Protein AF-A0A2H5Y591-F1 (afdb_monomer)

Solvent-accessible surface area (backbone atoms only — not comparable to full-atom values): 7272 Å² total; per-residue (Å²): 134,88,48,51,16,76,70,82,64,48,78,48,74,40,89,60,42,72,55,94,92,39,47,13,79,38,71,39,34,67,72,74,51,68,77,78,77,57,78,93,69,57,69,47,70,86,49,74,79,76,66,80,74,76,69,75,73,79,75,76,80,76,80,80,78,78,79,78,84,82,80,84,78,86,76,83,88,83,86,76,93,75,82,90,80,78,89,83,88,81,85,91,84,89,81,92,80,91,134

Sequence (99 aa):
MPLVCRNCGIEIEWQPVIVDRQPYCCLGCAQGGPCQCDYDRLPSRATPATLAQRMPSQALGVLIQRPAPLAATIDHFEEKSLNPEREVSDGQEGADRRH

pLDDT: mean 70.03, std 16.61, range [41.5, 94.56]

Organism: NCBI:txid2035417

Structure (mmCIF, N/CA/C/O backbone):
data_AF-A0A2H5Y591-F1
#
_entry.id   AF-A0A2H5Y591-F1
#
loop_
_atom_site.group_PDB
_atom_site.id
_atom_site.type_symbol
_atom_site.label_atom_id
_atom_site.label_alt_id
_atom_site.label_comp_id
_atom_site.label_asym_id
_atom_site.label_entity_id
_atom_site.label_seq_id
_atom_site.pdbx_PDB_ins_code
_atom_site.Cartn_x
_atom_site.Cartn_y
_atom_site.Cartn_z
_atom_site.occupancy
_atom_site.B_iso_or_equiv
_atom_site.auth_seq_id
_atom_site.auth_comp_id
_atom_site.auth_asym_id
_atom_site.auth_atom_id
_atom_site.pdbx_PDB_model_num
ATOM 1 N N . MET A 1 1 ? -14.148 -13.149 4.460 1.00 78.00 1 MET A N 1
ATOM 2 C CA . MET A 1 1 ? -14.088 -12.220 3.314 1.00 78.00 1 MET A CA 1
ATOM 3 C C . MET A 1 1 ? -12.642 -11.765 3.200 1.00 78.00 1 MET A C 1
ATOM 5 O O . MET A 1 1 ? -12.141 -11.272 4.207 1.00 78.00 1 MET A O 1
ATOM 9 N N . PRO A 1 2 ? -11.957 -12.046 2.079 1.00 84.81 2 PRO A N 1
ATOM 10 C CA . PRO A 1 2 ? -10.537 -11.742 1.914 1.00 84.81 2 PRO A CA 1
ATOM 11 C C . PRO A 1 2 ? -10.314 -10.228 1.874 1.00 84.81 2 PRO A C 1
ATOM 13 O O . PRO A 1 2 ? -11.153 -9.484 1.357 1.00 84.81 2 PRO A O 1
ATOM 16 N N . LEU A 1 3 ? -9.208 -9.765 2.451 1.00 90.88 3 LEU A N 1
ATOM 17 C CA . LEU A 1 3 ? -8.843 -8.353 2.445 1.00 90.88 3 LEU A CA 1
ATOM 18 C C . LEU A 1 3 ? -7.968 -8.088 1.223 1.00 90.88 3 LEU A C 1
ATOM 20 O O . LEU A 1 3 ? -6.910 -8.684 1.102 1.00 90.88 3 LEU A O 1
ATOM 24 N N . VAL A 1 4 ? -8.402 -7.221 0.310 1.00 93.44 4 VAL A N 1
ATOM 25 C CA . VAL A 1 4 ? -7.741 -7.045 -0.994 1.00 93.44 4 VAL A CA 1
ATOM 26 C C . VAL A 1 4 ? -7.219 -5.622 -1.138 1.00 93.44 4 VAL A C 1
ATOM 28 O O . VAL A 1 4 ? -7.928 -4.668 -0.822 1.00 93.44 4 VAL A O 1
ATOM 31 N N . CYS A 1 5 ? -5.989 -5.464 -1.628 1.00 92.88 5 CYS A N 1
ATOM 32 C CA . CYS A 1 5 ? -5.421 -4.147 -1.910 1.00 92.88 5 CYS A CA 1
ATOM 33 C C . CYS A 1 5 ? -6.204 -3.441 -3.022 1.00 92.88 5 CYS A C 1
ATOM 35 O O . CYS A 1 5 ? -6.301 -3.962 -4.133 1.00 92.88 5 CYS A O 1
ATOM 37 N N . ARG A 1 6 ? -6.685 -2.216 -2.775 1.00 94.56 6 ARG A N 1
ATOM 38 C CA . ARG A 1 6 ? -7.433 -1.453 -3.792 1.00 94.56 6 ARG A CA 1
ATOM 39 C C . ARG A 1 6 ? -6.606 -1.111 -5.038 1.00 94.56 6 ARG A C 1
ATOM 41 O O . ARG A 1 6 ? -7.175 -0.989 -6.115 1.00 94.56 6 ARG A O 1
ATOM 48 N N . ASN A 1 7 ? -5.290 -0.936 -4.894 1.00 93.12 7 ASN A N 1
ATOM 49 C CA . ASN A 1 7 ? -4.429 -0.482 -5.990 1.00 93.12 7 ASN A CA 1
ATOM 50 C C . ASN A 1 7 ? -3.906 -1.630 -6.871 1.00 93.12 7 ASN A C 1
ATOM 52 O O . ASN A 1 7 ? -3.985 -1.547 -8.088 1.00 93.12 7 ASN A O 1
ATOM 56 N N . CYS A 1 8 ? -3.361 -2.696 -6.275 1.00 91.25 8 CYS A N 1
ATOM 57 C CA . CYS A 1 8 ? -2.747 -3.801 -7.028 1.00 91.25 8 CYS A CA 1
ATOM 58 C C . CYS A 1 8 ? -3.549 -5.111 -7.008 1.00 91.25 8 CYS A C 1
ATOM 60 O O . CYS A 1 8 ? -3.172 -6.049 -7.700 1.00 91.25 8 CYS A O 1
ATOM 62 N N . GLY A 1 9 ? -4.633 -5.199 -6.230 1.00 91.38 9 GLY A N 1
ATOM 63 C CA . GLY A 1 9 ? -5.552 -6.341 -6.261 1.00 91.38 9 GLY A CA 1
ATOM 64 C C . GLY A 1 9 ? -5.079 -7.616 -5.558 1.00 91.38 9 GLY A C 1
ATOM 65 O O . GLY A 1 9 ? -5.769 -8.626 -5.650 1.00 91.38 9 GLY A O 1
ATOM 66 N N . ILE A 1 10 ? -3.944 -7.603 -4.851 1.00 90.31 10 ILE A N 1
ATOM 67 C CA . ILE A 1 10 ? -3.481 -8.783 -4.105 1.00 90.31 10 ILE A CA 1
ATOM 68 C C . ILE A 1 10 ? -4.255 -8.991 -2.801 1.00 90.31 10 ILE A C 1
ATOM 70 O O . ILE A 1 10 ? -4.711 -8.028 -2.173 1.00 90.31 10 ILE A O 1
ATOM 74 N N . GLU A 1 11 ? -4.357 -10.249 -2.380 1.00 92.38 11 GLU A N 1
ATOM 75 C CA . GLU A 1 11 ? -4.874 -10.612 -1.065 1.00 92.38 11 GLU A CA 1
ATOM 76 C C . GLU A 1 11 ? -3.850 -10.266 0.024 1.00 92.38 11 GLU A C 1
ATOM 78 O O . GLU A 1 11 ? -2.656 -10.539 -0.094 1.00 92.38 11 GLU A O 1
ATOM 83 N N . ILE A 1 12 ? -4.323 -9.596 1.069 1.00 89.94 12 ILE A N 1
ATOM 84 C CA . ILE A 1 12 ? -3.529 -9.116 2.191 1.00 89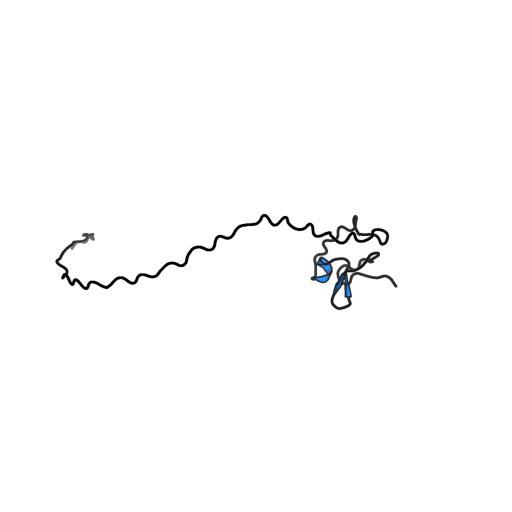.94 12 ILE A CA 1
ATOM 85 C C . ILE A 1 12 ? -3.758 -10.073 3.358 1.00 89.94 12 ILE A C 1
ATOM 87 O O . ILE A 1 12 ? -4.802 -10.046 4.011 1.00 89.94 12 ILE A O 1
ATOM 91 N N . GLU A 1 13 ? -2.746 -10.882 3.650 1.00 89.06 13 GLU A N 1
ATOM 92 C CA . GLU A 1 13 ? -2.758 -11.820 4.781 1.00 89.06 13 GLU A CA 1
ATOM 93 C C . GLU A 1 13 ? -2.160 -11.215 6.069 1.00 89.06 13 GLU A C 1
ATOM 95 O O . GLU A 1 13 ? -2.139 -11.850 7.127 1.00 89.06 13 GLU A O 1
ATOM 100 N N . TRP A 1 14 ? -1.687 -9.967 5.995 1.00 86.31 14 TRP A N 1
ATOM 101 C CA . TRP A 1 14 ? -1.065 -9.208 7.086 1.00 86.31 14 TRP A CA 1
ATOM 102 C C . TRP A 1 14 ? -1.839 -7.936 7.445 1.00 86.31 14 TRP A C 1
ATOM 104 O O . TRP A 1 14 ? -2.935 -7.681 6.953 1.00 86.31 14 TRP A O 1
ATOM 114 N N . GLN A 1 15 ? -1.283 -7.126 8.350 1.00 89.56 15 GLN A N 1
ATOM 115 C CA . GLN A 1 15 ? -1.877 -5.848 8.732 1.00 89.56 15 GLN A CA 1
ATOM 116 C C . GLN A 1 15 ? -1.789 -4.854 7.553 1.00 89.56 15 GLN A C 1
ATOM 118 O O . GLN A 1 15 ? -0.682 -4.441 7.200 1.00 89.56 15 GLN A O 1
ATOM 123 N N . PRO A 1 16 ? -2.914 -4.444 6.938 1.00 90.25 16 PRO A N 1
ATOM 124 C CA . PRO A 1 16 ? -2.898 -3.521 5.806 1.00 90.25 16 PRO A CA 1
ATOM 125 C C . PRO A 1 16 ? -2.535 -2.097 6.237 1.00 90.25 16 PRO A C 1
ATOM 127 O O . PRO A 1 16 ? -2.748 -1.690 7.384 1.00 90.25 16 PRO A O 1
ATOM 130 N N . VAL A 1 17 ? -2.116 -1.293 5.264 1.00 90.88 17 VAL A N 1
ATOM 131 C CA . VAL A 1 17 ? -2.129 0.167 5.377 1.00 90.88 17 VAL A CA 1
ATOM 132 C C . VAL A 1 17 ? -3.544 0.648 5.055 1.00 90.88 17 VAL A C 1
ATOM 134 O O . VAL A 1 17 ? -4.053 0.367 3.972 1.00 90.88 17 VAL A O 1
ATOM 137 N N . ILE A 1 18 ? -4.196 1.356 5.980 1.00 94.00 18 ILE A N 1
ATOM 138 C CA . ILE A 1 18 ? -5.541 1.912 5.767 1.00 94.00 18 ILE A CA 1
ATOM 139 C C . ILE A 1 18 ? -5.438 3.412 5.486 1.00 94.00 18 ILE A C 1
ATOM 141 O O . ILE A 1 18 ? -5.025 4.171 6.361 1.00 94.00 18 ILE A O 1
ATOM 145 N N . VAL A 1 19 ? -5.857 3.842 4.294 1.00 93.25 19 VAL A N 1
ATOM 146 C CA . VAL A 1 19 ? -5.972 5.262 3.905 1.00 93.25 19 VAL A CA 1
ATOM 147 C C . VAL A 1 19 ? -7.359 5.481 3.315 1.00 93.25 19 VAL A C 1
ATOM 149 O O . VAL A 1 19 ? -7.824 4.659 2.531 1.00 93.25 19 VAL A O 1
ATOM 152 N N . ASP A 1 20 ? -8.070 6.524 3.748 1.00 92.56 20 ASP A N 1
ATOM 153 C CA . ASP A 1 20 ? -9.450 6.809 3.313 1.00 92.56 20 ASP A CA 1
ATOM 154 C C . ASP A 1 20 ? -10.408 5.611 3.427 1.00 92.56 20 ASP A C 1
ATOM 156 O O . ASP A 1 20 ? -11.244 5.359 2.557 1.00 92.56 20 ASP A O 1
ATOM 160 N N . ARG A 1 21 ? -10.270 4.846 4.521 1.00 93.88 21 ARG A N 1
ATOM 161 C CA . ARG A 1 21 ? -11.028 3.607 4.803 1.00 93.88 21 ARG A CA 1
ATOM 162 C C . ARG A 1 21 ? -10.808 2.485 3.784 1.00 93.88 21 ARG A C 1
ATOM 164 O O . ARG A 1 21 ? -11.570 1.521 3.765 1.00 93.88 21 ARG A O 1
ATOM 171 N N . GLN A 1 22 ? -9.773 2.589 2.960 1.00 94.12 22 GLN A N 1
ATOM 172 C CA . GLN A 1 22 ? -9.444 1.601 1.945 1.00 94.12 22 GLN A CA 1
ATOM 173 C C . GLN A 1 22 ? -8.169 0.850 2.337 1.00 94.12 22 GLN A C 1
ATOM 175 O O . GLN A 1 22 ? -7.199 1.478 2.775 1.00 94.12 22 GLN A O 1
ATOM 180 N N . PRO A 1 23 ? -8.163 -0.486 2.208 1.00 93.81 23 PRO A N 1
ATOM 181 C CA . PRO A 1 23 ? -6.992 -1.294 2.497 1.00 93.81 23 PRO A CA 1
ATOM 182 C C . PRO A 1 23 ? -5.994 -1.290 1.335 1.00 93.81 23 PRO A C 1
ATOM 184 O O . PRO A 1 23 ? -6.348 -1.484 0.168 1.00 93.81 23 PRO A O 1
ATOM 187 N N . TYR A 1 24 ? -4.720 -1.128 1.681 1.00 93.44 24 TYR A N 1
ATOM 188 C CA . TYR A 1 24 ? -3.583 -1.189 0.773 1.00 93.44 24 TYR A CA 1
ATOM 189 C C . TYR A 1 24 ? -2.511 -2.130 1.324 1.00 93.44 24 TYR A C 1
ATOM 191 O O . TYR A 1 24 ? -2.270 -2.189 2.530 1.00 93.44 24 TYR A O 1
ATOM 199 N N . CYS A 1 25 ? -1.831 -2.848 0.431 1.00 90.31 25 CYS A N 1
ATOM 200 C CA . CYS A 1 25 ? -0.749 -3.761 0.804 1.00 90.31 25 CYS A CA 1
ATOM 201 C C . CYS A 1 25 ? 0.515 -3.027 1.292 1.00 90.31 25 CYS A C 1
ATOM 203 O O . CYS A 1 25 ? 1.292 -3.590 2.060 1.00 90.31 25 CYS A O 1
ATOM 205 N N . CYS A 1 26 ? 0.718 -1.774 0.863 1.00 88.69 26 CYS A N 1
ATOM 206 C CA . CYS A 1 26 ? 1.854 -0.926 1.222 1.00 88.69 26 CYS A CA 1
ATOM 207 C C . CYS A 1 26 ? 1.546 0.569 1.065 1.00 88.69 26 CYS A C 1
ATOM 209 O O . CYS A 1 26 ? 0.566 0.964 0.430 1.00 88.69 26 CYS A O 1
ATOM 211 N N . LEU A 1 27 ? 2.447 1.408 1.587 1.00 89.62 27 LEU A N 1
ATOM 212 C CA . LEU A 1 27 ? 2.399 2.867 1.440 1.00 89.62 27 LEU A CA 1
ATOM 213 C C . LEU A 1 27 ? 2.474 3.329 -0.022 1.00 89.62 27 LEU A C 1
ATOM 215 O O . LEU A 1 27 ?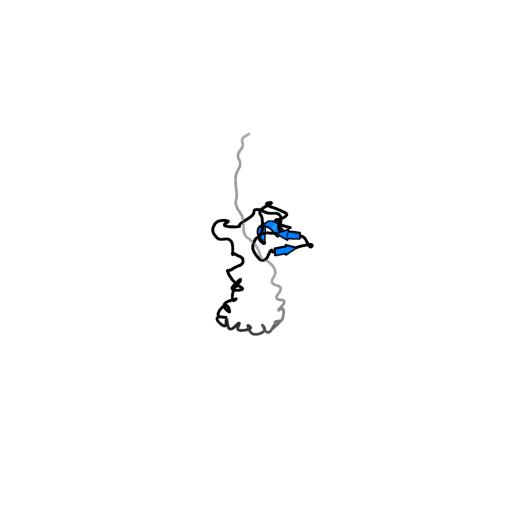 1.850 4.326 -0.368 1.00 89.62 27 LEU A O 1
ATOM 219 N N . GLY A 1 28 ? 3.210 2.623 -0.889 1.00 91.44 28 GLY A N 1
ATOM 220 C CA . GLY A 1 28 ? 3.285 2.961 -2.319 1.00 91.44 28 GLY A CA 1
ATOM 221 C C . GLY A 1 28 ? 1.922 2.850 -3.002 1.00 91.44 28 GLY A C 1
ATOM 222 O O . GLY A 1 28 ? 1.492 3.755 -3.711 1.00 91.44 28 GLY A O 1
ATOM 223 N N . CYS A 1 29 ? 1.179 1.785 -2.69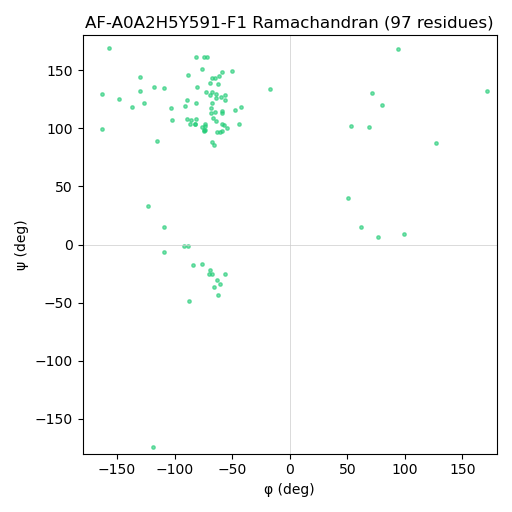3 1.00 93.19 29 CYS A N 1
ATOM 224 C CA . CYS A 1 29 ? -0.186 1.608 -3.178 1.00 93.19 29 CYS A CA 1
ATOM 225 C C . CYS A 1 29 ? -1.159 2.656 -2.624 1.00 93.19 29 CYS A C 1
ATOM 227 O O . CYS A 1 29 ? -2.027 3.111 -3.360 1.00 93.19 29 CYS A O 1
ATOM 229 N N . ALA A 1 30 ? -0.999 3.063 -1.363 1.00 91.69 30 ALA A N 1
ATOM 230 C CA . ALA A 1 30 ? -1.839 4.097 -0.760 1.00 91.69 30 ALA A CA 1
ATOM 231 C C . ALA A 1 30 ? -1.619 5.498 -1.370 1.00 91.69 30 ALA A C 1
ATOM 233 O O . ALA A 1 30 ? -2.528 6.320 -1.346 1.00 91.69 30 ALA A O 1
ATOM 234 N N . GLN A 1 31 ? -0.435 5.767 -1.934 1.00 91.38 31 GLN A N 1
ATOM 235 C CA . GLN A 1 31 ? -0.080 7.046 -2.570 1.00 91.38 31 GLN A CA 1
ATOM 236 C C . GLN A 1 31 ? -0.450 7.130 -4.062 1.00 91.38 31 GLN A C 1
ATOM 238 O O . GLN A 1 31 ? -0.213 8.163 -4.682 1.00 91.38 31 GLN A O 1
ATOM 243 N N . GLY A 1 32 ? -1.023 6.073 -4.649 1.00 87.94 32 GLY A N 1
ATOM 244 C CA . GLY A 1 32 ? -1.377 6.039 -6.076 1.00 87.94 32 GLY A CA 1
ATOM 245 C C . GLY A 1 32 ? -0.377 5.306 -6.981 1.00 87.94 32 GLY A C 1
ATOM 246 O O . GLY A 1 32 ? -0.542 5.318 -8.197 1.00 87.94 32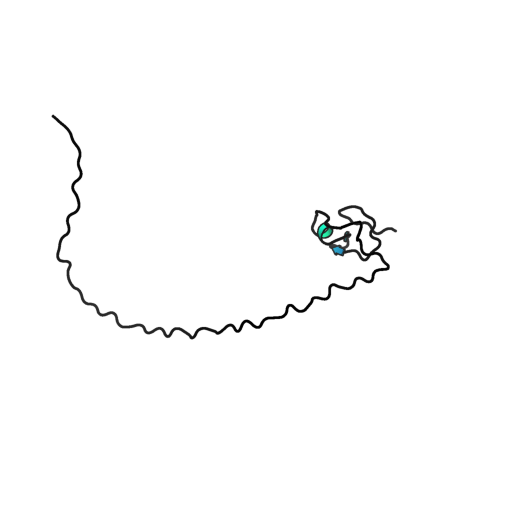 GLY A O 1
ATOM 247 N N . GLY A 1 33 ? 0.614 4.612 -6.409 1.00 81.75 33 GLY A N 1
ATOM 248 C CA . GLY A 1 33 ? 1.543 3.738 -7.133 1.00 81.75 33 GLY A CA 1
ATOM 249 C C . GLY A 1 33 ? 2.865 4.397 -7.559 1.00 81.75 33 GLY A C 1
ATOM 250 O O . GLY A 1 33 ? 3.001 5.618 -7.485 1.00 81.75 33 GLY A O 1
ATOM 251 N N . PRO A 1 34 ? 3.856 3.594 -8.005 1.00 83.44 34 PRO A N 1
ATOM 252 C CA . PRO A 1 34 ? 3.829 2.136 -8.198 1.00 83.44 34 PRO A CA 1
ATOM 253 C C . PRO A 1 34 ? 3.886 1.327 -6.890 1.00 83.44 34 PRO A C 1
ATOM 255 O O . PRO A 1 34 ? 4.274 1.819 -5.830 1.00 83.44 34 PRO A O 1
ATOM 258 N N . CYS A 1 35 ? 3.480 0.055 -6.954 1.00 85.25 35 CYS A N 1
ATOM 259 C CA . CYS A 1 35 ? 3.705 -0.859 -5.838 1.00 85.25 35 CYS A CA 1
ATOM 260 C C . CYS A 1 35 ? 5.206 -1.153 -5.713 1.00 85.25 35 CYS A C 1
ATOM 262 O O . CYS A 1 35 ? 5.838 -1.554 -6.686 1.00 85.25 35 CYS A O 1
ATOM 264 N N . GLN A 1 36 ? 5.750 -0.990 -4.508 1.00 81.50 36 GLN A N 1
ATOM 265 C CA . GLN A 1 36 ? 7.150 -1.287 -4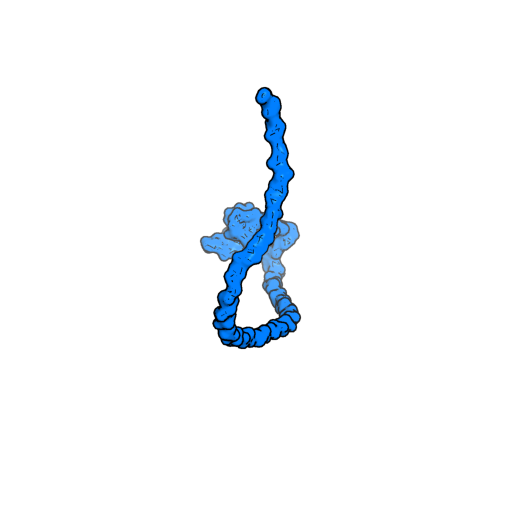.187 1.00 81.50 36 GLN A CA 1
ATOM 266 C C . GLN A 1 36 ? 7.299 -2.533 -3.296 1.00 81.50 36 GLN A C 1
ATOM 268 O O . GLN A 1 36 ? 8.337 -2.724 -2.668 1.00 81.50 36 GLN A O 1
ATOM 273 N N . CYS A 1 37 ? 6.243 -3.346 -3.177 1.00 80.44 37 CYS A N 1
ATOM 274 C CA . CYS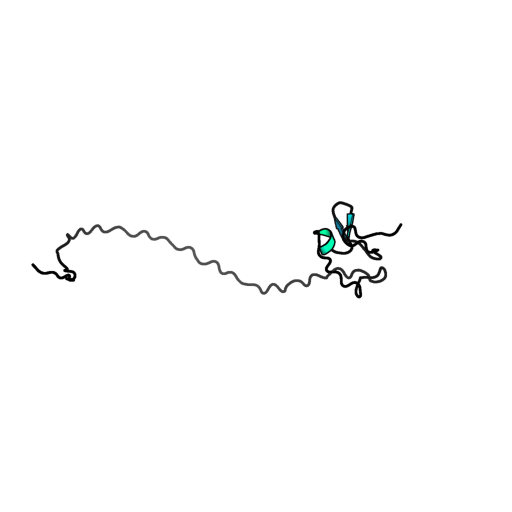 A 1 37 ? 6.295 -4.585 -2.409 1.00 80.44 37 CYS A CA 1
ATOM 275 C C . CYS A 1 37 ? 7.225 -5.595 -3.078 1.00 80.44 37 CYS A C 1
ATOM 277 O O . CYS A 1 37 ? 7.067 -5.898 -4.258 1.00 80.44 37 CYS A O 1
ATOM 279 N N . ASP A 1 38 ? 8.121 -6.168 -2.284 1.00 79.50 38 ASP A N 1
ATOM 280 C CA . ASP A 1 38 ? 8.740 -7.453 -2.579 1.00 79.50 38 ASP A CA 1
ATOM 281 C C . ASP A 1 38 ? 7.758 -8.541 -2.116 1.00 79.50 38 ASP A C 1
ATOM 283 O O . ASP A 1 38 ? 7.554 -8.733 -0.914 1.00 79.50 38 ASP A O 1
ATOM 287 N N . TYR A 1 39 ? 7.062 -9.166 -3.071 1.00 75.19 39 TYR A N 1
ATOM 288 C CA . TYR A 1 39 ? 6.014 -10.150 -2.784 1.00 75.19 39 TYR A CA 1
ATOM 289 C C . TYR A 1 39 ? 6.572 -11.457 -2.200 1.00 75.19 39 TYR A C 1
ATOM 291 O O . TYR A 1 39 ? 5.854 -12.156 -1.488 1.00 75.19 39 TYR A O 1
ATOM 299 N N . ASP A 1 40 ? 7.854 -11.750 -2.430 1.00 77.75 40 ASP A N 1
ATOM 300 C CA . ASP A 1 40 ? 8.547 -12.903 -1.850 1.00 77.75 40 ASP A CA 1
ATOM 301 C C . ASP A 1 40 ? 8.906 -12.678 -0.371 1.00 77.75 40 ASP A C 1
ATOM 303 O O . ASP A 1 40 ? 9.202 -13.624 0.362 1.00 77.75 40 ASP A O 1
ATOM 307 N N . ARG A 1 41 ? 8.873 -11.421 0.094 1.00 72.25 41 ARG A N 1
ATOM 308 C CA . ARG A 1 41 ? 9.232 -11.016 1.464 1.00 72.25 41 ARG A CA 1
ATOM 309 C C . ARG A 1 41 ? 8.114 -10.275 2.184 1.00 72.25 41 ARG A C 1
ATOM 311 O O . ARG A 1 41 ? 8.369 -9.381 2.998 1.00 72.25 41 ARG A O 1
ATOM 318 N N . LEU A 1 42 ? 6.868 -10.633 1.902 1.00 72.31 42 LEU A N 1
ATOM 319 C CA . LEU A 1 42 ? 5.740 -10.039 2.603 1.00 72.31 42 LEU A CA 1
ATOM 320 C C . LEU A 1 42 ? 5.711 -10.498 4.064 1.00 72.31 42 LEU A C 1
ATOM 322 O O . LEU A 1 42 ? 5.956 -11.672 4.356 1.00 72.31 42 LEU A O 1
ATOM 326 N N . PRO A 1 43 ? 5.408 -9.587 5.005 1.00 67.19 43 PRO A N 1
ATOM 327 C CA . PRO A 1 43 ? 5.177 -9.986 6.379 1.00 67.19 43 PRO A CA 1
ATOM 328 C C . PRO A 1 43 ? 4.001 -10.963 6.395 1.00 67.19 43 PRO A C 1
ATOM 330 O O . PRO A 1 43 ? 2.935 -10.682 5.861 1.00 67.19 43 PRO A O 1
ATOM 333 N N . SER A 1 44 ? 4.200 -12.125 7.001 1.00 68.31 44 SER A N 1
ATOM 334 C CA . SER A 1 44 ? 3.123 -13.073 7.268 1.00 68.31 44 SER A CA 1
ATOM 335 C C . SER A 1 44 ? 2.365 -12.662 8.532 1.00 68.31 44 SER A C 1
ATOM 337 O O . SER A 1 44 ? 2.897 -11.954 9.394 1.00 68.31 44 SER A O 1
ATOM 339 N N . ARG A 1 45 ? 1.147 -13.177 8.717 1.00 65.94 45 ARG A N 1
ATOM 340 C CA . ARG A 1 45 ? 0.380 -13.000 9.964 1.00 65.94 45 ARG A CA 1
ATOM 341 C C . ARG A 1 45 ? 1.126 -13.487 11.216 1.00 65.94 45 ARG A C 1
ATOM 343 O O . ARG A 1 45 ? 0.841 -13.023 12.315 1.00 65.94 45 ARG A O 1
ATOM 350 N N . ALA A 1 46 ? 2.058 -14.427 11.044 1.00 63.66 46 ALA A N 1
ATOM 351 C CA . ALA A 1 46 ? 2.867 -15.005 12.114 1.00 63.66 46 ALA A CA 1
ATOM 352 C C . ALA A 1 46 ? 4.102 -14.163 12.464 1.00 63.66 46 ALA A C 1
ATOM 354 O O . ALA A 1 46 ? 4.676 -14.340 13.536 1.00 63.66 46 ALA A O 1
ATOM 355 N N . THR A 1 47 ? 4.513 -13.243 11.589 1.00 60.44 47 THR A N 1
ATOM 356 C CA . THR A 1 47 ? 5.584 -12.293 11.890 1.00 60.44 47 THR A CA 1
ATOM 357 C C . THR A 1 47 ? 4.983 -11.094 12.613 1.00 60.44 47 THR A C 1
ATOM 359 O O . THR A 1 47 ? 4.299 -10.293 11.969 1.00 60.44 47 THR A O 1
ATOM 362 N N . PRO A 1 48 ? 5.206 -10.932 13.933 1.00 57.06 48 PRO A N 1
ATOM 363 C CA . PRO A 1 48 ? 4.870 -9.677 14.578 1.00 57.06 48 PRO A CA 1
ATOM 364 C C . PRO A 1 48 ? 5.617 -8.582 13.826 1.00 57.06 48 PRO A C 1
ATOM 366 O O . PRO A 1 48 ? 6.818 -8.701 13.577 1.00 57.06 48 PRO A O 1
ATOM 369 N N . ALA A 1 49 ? 4.897 -7.539 13.419 1.00 59.09 49 ALA A N 1
ATOM 370 C CA . ALA A 1 49 ? 5.519 -6.342 12.894 1.00 59.09 49 ALA A CA 1
ATOM 371 C C . ALA A 1 49 ? 6.432 -5.811 14.000 1.00 59.09 49 ALA A C 1
ATOM 373 O O . ALA A 1 49 ? 5.965 -5.165 14.939 1.00 59.09 49 ALA A O 1
ATOM 374 N N . THR A 1 50 ? 7.724 -6.128 13.925 1.00 60.62 50 THR A N 1
ATOM 375 C CA . THR A 1 50 ? 8.749 -5.458 14.711 1.00 60.62 50 THR A CA 1
ATOM 376 C C . THR A 1 50 ? 8.758 -4.040 14.181 1.00 60.62 50 THR A C 1
ATOM 378 O O . THR A 1 50 ? 9.443 -3.719 13.211 1.00 60.62 50 THR A O 1
ATOM 381 N N . LEU A 1 51 ? 7.858 -3.237 14.744 1.00 60.41 51 LEU A N 1
ATOM 382 C CA . LEU A 1 51 ? 7.680 -1.829 14.473 1.00 60.41 51 LEU A CA 1
ATOM 383 C C . LEU A 1 51 ? 9.081 -1.243 14.404 1.00 60.41 51 LEU A C 1
ATOM 385 O O . LEU A 1 51 ? 9.837 -1.400 15.364 1.00 60.41 51 LEU A O 1
ATOM 389 N N . ALA A 1 52 ? 9.437 -0.698 13.238 1.00 59.62 52 ALA A N 1
ATOM 390 C CA . ALA A 1 52 ? 10.750 -0.147 12.963 1.00 59.62 52 ALA A CA 1
ATOM 391 C C . ALA A 1 52 ? 11.173 0.692 14.167 1.00 59.62 52 ALA A C 1
ATOM 393 O O . ALA A 1 52 ? 10.642 1.780 14.404 1.00 59.62 52 ALA A O 1
ATOM 394 N N . GLN A 1 53 ? 12.074 0.137 14.976 1.00 55.12 53 GLN A N 1
ATOM 395 C CA . GLN A 1 53 ? 12.652 0.858 16.087 1.00 55.12 53 GLN A CA 1
ATOM 396 C C . GLN A 1 53 ? 13.422 1.980 15.416 1.00 55.12 53 GLN A C 1
ATOM 398 O O . GLN A 1 53 ? 14.430 1.742 14.751 1.00 55.12 53 GLN A O 1
ATOM 403 N N . ARG A 1 54 ? 12.887 3.199 15.515 1.00 60.31 54 ARG A N 1
ATOM 404 C CA . ARG A 1 54 ? 13.646 4.405 15.224 1.00 60.31 54 ARG A CA 1
ATOM 405 C C . ARG A 1 54 ? 14.879 4.320 16.109 1.00 60.31 54 ARG A C 1
ATOM 407 O O . ARG A 1 54 ? 14.787 4.576 17.307 1.00 60.31 54 ARG A O 1
ATOM 414 N N . MET A 1 55 ? 16.010 3.916 15.539 1.00 57.91 55 MET A N 1
ATOM 415 C CA . MET A 1 55 ? 17.283 4.161 16.190 1.00 57.91 55 MET A CA 1
ATOM 416 C C . MET A 1 55 ? 17.336 5.674 16.413 1.00 57.91 55 MET A C 1
ATOM 418 O O . MET A 1 55 ? 17.106 6.417 15.452 1.00 57.91 55 MET A O 1
ATOM 422 N N . PRO A 1 56 ? 17.541 6.158 17.648 1.00 55.38 56 PRO A N 1
ATOM 423 C CA . PRO A 1 56 ? 17.792 7.570 17.840 1.00 55.38 56 PRO A CA 1
ATOM 424 C C . PRO A 1 56 ? 19.038 7.884 17.016 1.00 55.38 56 PRO A C 1
ATOM 426 O O . PRO A 1 56 ? 20.113 7.346 17.285 1.00 55.38 56 PRO A O 1
ATOM 429 N N . SER A 1 57 ? 18.878 8.693 15.964 1.00 60.97 57 SER A N 1
ATOM 430 C CA . SER A 1 57 ? 20.005 9.316 15.282 1.00 60.97 57 SER A CA 1
ATOM 431 C C . SER A 1 57 ? 20.875 9.901 16.376 1.00 60.97 57 SER A C 1
ATOM 433 O O . SER A 1 57 ? 20.405 10.750 17.134 1.00 60.97 57 SER A O 1
ATOM 435 N N . GLN A 1 58 ? 22.095 9.389 16.514 1.00 60.03 58 GLN A N 1
ATOM 436 C CA . GLN A 1 58 ? 23.060 9.944 17.445 1.00 60.03 58 GLN A CA 1
ATOM 437 C C . GLN A 1 58 ? 23.219 11.408 17.051 1.00 60.03 58 GLN A C 1
ATOM 439 O O . GLN A 1 58 ? 23.805 11.723 16.016 1.00 60.03 58 GLN A O 1
ATOM 444 N N . ALA A 1 59 ? 22.590 12.292 17.823 1.00 57.34 59 ALA A N 1
ATOM 445 C CA . ALA A 1 59 ? 22.719 13.720 17.671 1.00 57.34 59 ALA A CA 1
ATOM 446 C C . ALA A 1 59 ? 24.159 14.044 18.060 1.00 57.34 59 ALA A C 1
ATOM 448 O O . ALA A 1 59 ? 24.463 14.274 19.229 1.00 57.34 59 ALA A O 1
ATOM 449 N N . LEU A 1 60 ? 25.064 13.988 17.082 1.00 61.00 60 LEU A N 1
ATOM 450 C CA . LEU A 1 60 ? 26.362 14.624 17.202 1.00 61.00 60 LEU A CA 1
ATOM 451 C C . LEU A 1 60 ? 26.052 16.103 17.445 1.00 61.00 60 LEU A C 1
ATOM 453 O O . LEU A 1 60 ? 25.572 16.796 16.548 1.00 61.00 60 LEU A O 1
ATOM 457 N N . GLY A 1 61 ? 26.205 16.541 18.693 1.00 55.50 61 GLY A N 1
ATOM 458 C CA . GLY A 1 61 ? 25.897 17.895 19.123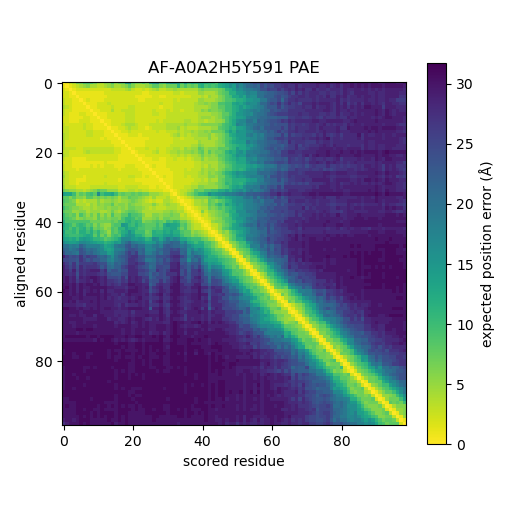 1.00 55.50 61 GLY A CA 1
ATOM 459 C C . GLY A 1 61 ? 26.750 18.892 18.352 1.00 55.50 61 GLY A C 1
ATOM 460 O O . GLY A 1 61 ? 27.895 19.150 18.711 1.00 55.50 61 GLY A O 1
ATOM 461 N N . VAL A 1 62 ? 26.190 19.461 17.288 1.00 61.91 62 VAL A N 1
ATOM 462 C CA . VAL A 1 62 ? 26.762 20.635 16.638 1.00 61.91 62 VAL A CA 1
ATOM 463 C C . VAL A 1 62 ? 26.481 21.814 17.561 1.00 61.91 62 VAL A C 1
ATOM 465 O O . VAL A 1 62 ? 25.361 22.317 17.641 1.00 61.91 62 VAL A O 1
ATOM 468 N N . LEU A 1 63 ? 27.507 22.229 18.303 1.00 61.50 63 LEU A N 1
ATOM 469 C CA . LEU A 1 63 ? 27.522 23.490 19.036 1.00 61.50 63 LEU A CA 1
ATOM 470 C C . LEU A 1 63 ? 27.442 24.636 18.022 1.00 61.50 63 LEU A C 1
ATOM 472 O O . LEU A 1 63 ? 28.451 25.051 17.452 1.00 61.50 63 LEU A O 1
ATOM 476 N N . ILE A 1 64 ? 26.236 25.151 17.789 1.00 63.72 64 ILE A N 1
ATOM 477 C CA . ILE A 1 64 ? 26.049 26.389 17.035 1.00 63.72 64 ILE A CA 1
ATOM 478 C C . ILE A 1 64 ? 26.481 27.543 17.946 1.00 63.72 64 ILE A C 1
ATOM 480 O O . ILE A 1 64 ? 25.728 27.989 18.813 1.00 63.72 64 ILE A O 1
ATOM 484 N N . GLN A 1 65 ? 27.710 28.024 17.765 1.00 61.75 65 GLN A N 1
ATOM 485 C CA . GLN A 1 65 ? 28.145 29.289 18.351 1.00 61.75 65 GLN A CA 1
ATOM 486 C C . GLN A 1 65 ? 27.391 30.425 17.652 1.00 61.75 65 GLN A C 1
ATOM 488 O O . GLN A 1 65 ? 27.517 30.614 16.443 1.00 61.75 65 GLN A O 1
ATOM 493 N N . ARG A 1 66 ? 26.579 31.176 18.407 1.00 65.00 66 ARG A N 1
ATOM 494 C CA . ARG A 1 66 ? 25.965 32.413 17.907 1.00 65.00 66 ARG A CA 1
ATOM 495 C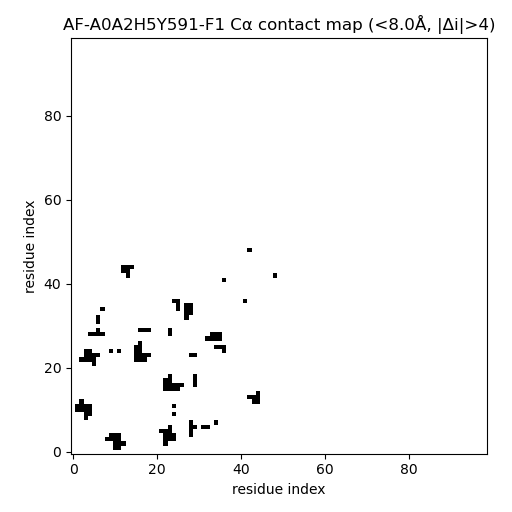 C . ARG A 1 66 ? 27.082 33.442 17.696 1.00 65.00 66 ARG A C 1
ATOM 497 O O . ARG A 1 66 ? 27.769 33.749 18.670 1.00 65.00 66 ARG A O 1
ATOM 504 N N . PRO A 1 67 ? 27.274 33.986 16.483 1.00 64.31 67 PRO A N 1
ATOM 505 C CA . PRO A 1 67 ? 28.207 35.087 16.302 1.00 64.31 67 PRO A CA 1
ATOM 506 C C . PRO A 1 67 ? 27.707 36.327 17.060 1.00 64.31 67 PRO A C 1
ATOM 508 O O . PRO A 1 67 ? 26.500 36.567 17.163 1.00 64.31 67 PRO A O 1
ATOM 511 N N . ALA A 1 68 ? 28.653 37.081 17.624 1.00 63.25 68 ALA A N 1
ATOM 512 C CA . ALA A 1 68 ? 28.399 38.309 18.370 1.00 63.25 68 ALA A CA 1
ATOM 513 C C . ALA A 1 68 ? 27.671 39.356 17.501 1.00 63.25 68 ALA A C 1
ATOM 515 O O . ALA A 1 68 ? 27.892 39.400 16.287 1.00 63.25 68 ALA A O 1
ATOM 516 N N . PRO A 1 69 ? 26.814 40.211 18.088 1.00 64.25 69 PRO A N 1
ATOM 517 C CA . PRO A 1 69 ? 26.183 41.286 17.337 1.00 64.25 69 PRO A CA 1
ATOM 518 C C . PRO A 1 69 ? 27.246 42.279 16.849 1.00 64.25 69 PRO A C 1
ATOM 520 O O . PRO A 1 69 ? 28.071 42.756 17.626 1.00 64.25 69 PRO A O 1
ATOM 523 N N . LEU A 1 70 ? 27.211 42.587 15.552 1.00 62.09 70 LEU A N 1
ATOM 524 C CA . LEU A 1 70 ? 28.021 43.635 14.934 1.00 62.09 70 LEU A CA 1
ATOM 525 C C . LEU A 1 70 ? 27.554 44.989 15.487 1.00 62.09 70 LEU A C 1
ATOM 527 O O . LEU A 1 70 ? 26.447 45.437 15.192 1.00 62.09 70 LEU A O 1
ATOM 531 N N . ALA A 1 71 ? 28.378 45.620 16.323 1.00 56.62 71 ALA A N 1
ATOM 532 C CA . ALA A 1 71 ? 28.161 46.989 16.770 1.00 56.62 71 ALA A CA 1
ATOM 533 C C . ALA A 1 71 ? 28.270 47.927 15.558 1.00 56.62 71 ALA A C 1
ATOM 535 O O . ALA A 1 71 ? 29.332 48.048 14.952 1.00 56.62 71 ALA A O 1
ATOM 536 N N . ALA A 1 72 ? 27.162 48.567 15.186 1.00 51.41 72 ALA A N 1
ATOM 537 C CA . ALA A 1 72 ? 27.142 49.583 14.145 1.00 51.41 72 ALA A CA 1
ATOM 538 C C . ALA A 1 72 ? 27.728 50.889 14.700 1.00 51.41 72 ALA A C 1
ATOM 540 O O . ALA A 1 72 ? 27.053 51.625 15.418 1.00 51.41 72 ALA A O 1
ATOM 541 N N . THR A 1 73 ? 28.983 51.181 14.376 1.00 55.41 73 THR A N 1
ATOM 542 C CA . THR A 1 73 ? 29.538 52.533 14.494 1.00 55.41 73 THR A CA 1
ATOM 543 C C . THR A 1 73 ? 29.287 53.259 13.178 1.00 55.41 73 THR A C 1
ATOM 545 O O . THR A 1 73 ? 29.894 52.927 12.162 1.00 55.41 73 THR A O 1
ATOM 548 N N . ILE A 1 74 ? 28.358 54.216 13.185 1.00 59.84 74 ILE A N 1
ATOM 549 C CA . ILE A 1 74 ? 28.204 55.190 12.100 1.00 59.84 74 ILE A CA 1
ATOM 550 C C . ILE A 1 74 ? 29.252 56.273 12.352 1.00 59.84 74 ILE A C 1
ATOM 552 O O . ILE A 1 74 ? 29.125 57.031 13.313 1.00 59.84 74 ILE A O 1
ATOM 556 N N . ASP A 1 75 ? 30.294 56.307 11.523 1.00 52.91 75 ASP A N 1
ATOM 557 C CA . ASP A 1 75 ? 31.279 57.386 11.527 1.00 52.91 75 ASP A CA 1
ATOM 558 C C . ASP A 1 75 ? 30.838 58.520 10.590 1.00 52.91 75 ASP A C 1
ATOM 560 O O . ASP A 1 75 ? 30.136 58.305 9.597 1.00 52.91 75 ASP A O 1
ATOM 564 N N . HIS A 1 76 ? 31.183 59.738 10.996 1.00 50.41 76 HIS A N 1
ATOM 565 C CA . HIS A 1 76 ? 30.760 61.011 10.431 1.00 50.41 76 HIS A CA 1
ATOM 566 C C . HIS A 1 76 ? 31.217 61.188 8.976 1.00 50.41 76 HIS A C 1
ATOM 568 O O . HIS A 1 76 ? 32.357 60.925 8.612 1.00 50.41 76 HIS A O 1
ATOM 574 N N . PHE A 1 77 ? 30.322 61.718 8.147 1.00 41.50 77 PHE A N 1
ATOM 575 C CA . PHE A 1 77 ? 30.594 62.084 6.761 1.00 41.50 77 PHE A CA 1
ATOM 576 C C . PHE A 1 77 ? 31.438 63.377 6.727 1.00 41.50 77 PHE A C 1
ATOM 578 O O . PHE A 1 77 ? 30.897 64.471 6.882 1.00 41.50 77 PHE A O 1
ATOM 585 N N . GLU A 1 78 ? 32.763 63.272 6.564 1.00 50.62 78 GLU A N 1
ATOM 586 C CA . GLU A 1 78 ? 33.617 64.424 6.236 1.00 50.62 78 GLU A CA 1
ATOM 587 C C . GLU A 1 78 ? 33.407 64.822 4.766 1.00 50.62 78 GLU A C 1
ATOM 589 O O . GLU A 1 78 ? 33.888 64.184 3.828 1.00 50.62 78 GLU A O 1
ATOM 594 N N . GLU A 1 79 ? 32.663 65.906 4.569 1.00 52.75 79 GLU A N 1
ATOM 595 C CA . GLU A 1 79 ? 32.467 66.562 3.283 1.00 52.75 79 GLU A CA 1
ATOM 596 C C . GLU A 1 79 ? 33.734 67.345 2.907 1.00 52.75 79 GLU A C 1
ATOM 598 O O . GLU A 1 79 ? 33.951 68.473 3.350 1.00 52.75 79 GLU A O 1
ATOM 603 N N . LYS A 1 80 ? 34.596 66.753 2.074 1.00 44.59 80 LYS A N 1
ATOM 604 C CA . LYS A 1 80 ? 35.717 67.469 1.454 1.00 44.59 80 LYS A CA 1
ATOM 605 C C . LYS A 1 80 ? 35.541 67.520 -0.059 1.00 44.59 80 LYS A C 1
ATOM 607 O O . LYS A 1 80 ? 36.018 66.662 -0.795 1.00 44.59 80 LYS A O 1
ATOM 612 N N . SER A 1 81 ? 34.849 68.565 -0.507 1.00 49.09 81 SER A N 1
ATOM 613 C CA . SER A 1 81 ? 34.786 68.972 -1.911 1.00 49.09 81 SER A CA 1
ATOM 614 C C . SER A 1 81 ? 36.189 69.273 -2.446 1.00 49.09 81 SER A C 1
ATOM 616 O O . SER A 1 81 ? 36.816 70.245 -2.024 1.00 49.09 81 SER A O 1
ATOM 618 N N . LEU A 1 82 ? 36.665 68.475 -3.405 1.00 51.38 82 LEU A N 1
ATOM 619 C CA . LEU A 1 82 ? 37.748 68.850 -4.314 1.00 51.38 82 LEU A CA 1
ATOM 620 C C . LEU A 1 82 ? 37.282 68.636 -5.759 1.00 51.38 82 LEU A C 1
ATOM 622 O O . LEU A 1 82 ? 36.843 67.559 -6.150 1.00 51.38 82 LEU A O 1
ATOM 626 N N . ASN A 1 83 ? 37.340 69.738 -6.499 1.00 50.69 83 ASN A N 1
ATOM 627 C CA . ASN A 1 83 ? 36.914 69.949 -7.880 1.00 50.69 83 ASN A CA 1
ATOM 628 C C . ASN A 1 83 ? 37.703 69.049 -8.866 1.00 50.69 83 ASN A C 1
ATOM 630 O O . ASN A 1 83 ? 38.899 68.849 -8.643 1.00 50.69 83 ASN A O 1
ATOM 634 N N . PRO A 1 84 ? 37.106 68.539 -9.964 1.00 47.28 84 PRO A N 1
ATOM 635 C CA . PRO A 1 84 ? 37.798 67.661 -10.904 1.00 47.28 84 PRO A CA 1
ATOM 636 C C . PRO A 1 84 ? 38.647 68.455 -11.906 1.00 47.28 84 PRO A C 1
ATOM 638 O O . PRO A 1 84 ? 38.141 69.008 -12.884 1.00 47.28 84 PRO A O 1
ATOM 641 N N . GLU A 1 85 ? 39.962 68.458 -11.700 1.00 47.41 85 GLU A N 1
ATOM 642 C CA . GLU A 1 85 ? 40.915 68.748 -12.767 1.00 47.41 85 GLU A CA 1
ATOM 643 C C . GLU A 1 85 ? 41.239 67.455 -13.528 1.00 47.41 85 GLU A C 1
ATOM 645 O O . GLU A 1 85 ? 41.993 66.608 -13.072 1.00 47.41 85 GLU A O 1
ATOM 650 N N . ARG A 1 86 ? 40.629 67.373 -14.714 1.00 50.81 86 ARG A N 1
ATOM 651 C CA . ARG A 1 86 ? 41.313 67.193 -15.998 1.00 50.81 86 ARG A CA 1
ATOM 652 C C . ARG A 1 86 ? 41.972 65.837 -16.349 1.00 50.81 86 ARG A C 1
ATOM 654 O O . ARG A 1 86 ? 42.866 65.340 -15.688 1.00 50.81 86 ARG A O 1
ATOM 661 N N . GLU A 1 87 ? 41.594 65.420 -17.563 1.00 46.47 87 GLU A N 1
ATOM 662 C CA . GLU A 1 87 ? 42.324 64.595 -18.541 1.00 46.47 87 GLU A CA 1
ATOM 663 C C . GLU A 1 87 ? 42.344 63.078 -18.324 1.00 46.47 87 GLU A C 1
ATOM 665 O O . GLU A 1 87 ? 42.893 62.572 -17.358 1.00 46.47 87 GLU A O 1
ATOM 670 N N . VAL A 1 88 ? 41.819 62.340 -19.308 1.00 54.97 88 VAL A N 1
ATOM 671 C CA . VAL A 1 88 ? 42.621 61.361 -20.056 1.00 54.97 88 VAL A CA 1
ATOM 672 C C . VAL A 1 88 ? 41.906 60.994 -21.359 1.00 54.97 88 VAL A C 1
ATOM 674 O O . VAL A 1 88 ? 40.715 60.693 -21.389 1.00 54.97 88 VAL A O 1
ATOM 677 N N . SER A 1 89 ? 42.687 61.093 -22.431 1.00 57.09 89 SER A N 1
ATOM 678 C CA . SER A 1 89 ? 42.436 60.638 -23.792 1.00 57.09 89 SER A CA 1
ATOM 679 C C . SER A 1 89 ? 41.966 59.190 -23.869 1.00 57.09 89 SER A C 1
ATOM 681 O O . SER A 1 89 ? 42.485 58.348 -23.145 1.00 57.09 89 SER A O 1
ATOM 683 N N . ASP A 1 90 ? 41.147 58.875 -24.870 1.00 56.50 90 ASP A N 1
ATOM 684 C CA . ASP A 1 90 ? 41.124 57.522 -25.417 1.00 56.50 90 ASP A CA 1
ATOM 685 C C . ASP A 1 90 ? 41.073 57.553 -26.949 1.00 56.50 90 ASP A C 1
ATOM 687 O O . ASP A 1 90 ? 40.175 58.135 -27.554 1.00 56.50 90 ASP A O 1
ATOM 691 N N . GLY A 1 91 ? 42.128 56.985 -27.536 1.00 52.28 91 GLY A N 1
ATOM 692 C CA . GLY A 1 91 ? 41.978 55.906 -28.508 1.00 52.28 91 GLY A CA 1
ATOM 693 C C . GLY A 1 91 ? 41.370 56.247 -29.860 1.00 52.28 91 GLY A C 1
ATOM 694 O O . GLY A 1 91 ? 40.162 56.282 -30.042 1.00 52.28 91 GLY A O 1
ATOM 695 N N . GLN A 1 92 ? 42.242 56.393 -30.851 1.00 59.53 92 GLN A N 1
ATOM 696 C CA . GLN A 1 92 ? 41.906 56.554 -32.257 1.00 59.53 92 GLN A CA 1
ATOM 697 C C . GLN A 1 92 ? 41.803 55.199 -32.974 1.00 59.53 92 GLN A C 1
ATOM 699 O O . GLN A 1 92 ? 42.796 54.482 -33.044 1.00 59.53 92 GLN A O 1
ATOM 704 N N . GLU A 1 93 ? 40.663 54.917 -33.609 1.00 56.22 93 GLU A N 1
ATOM 705 C CA . GLU A 1 93 ? 40.460 53.889 -34.650 1.00 56.22 93 GLU A CA 1
ATOM 706 C C . GLU A 1 93 ? 39.356 54.446 -35.586 1.00 56.22 93 GLU A C 1
ATOM 708 O O . GLU A 1 93 ? 38.320 54.881 -35.104 1.00 56.22 93 GLU A O 1
ATOM 713 N N . GLY A 1 94 ? 39.436 54.599 -36.912 1.00 50.94 94 GLY A N 1
ATOM 714 C CA . GLY A 1 94 ? 40.247 53.986 -37.955 1.00 50.94 94 GLY A CA 1
ATOM 715 C C . GLY A 1 94 ? 39.314 53.453 -39.063 1.00 50.94 94 GLY A C 1
ATOM 716 O O . GLY A 1 94 ? 38.925 52.296 -39.003 1.00 50.94 94 GLY A O 1
ATOM 717 N N . ALA A 1 95 ? 38.939 54.271 -40.061 1.00 53.50 95 ALA A N 1
ATOM 718 C CA . ALA A 1 95 ? 38.321 53.835 -41.336 1.00 53.50 95 ALA A CA 1
ATOM 719 C C . ALA A 1 95 ? 38.432 54.970 -42.384 1.00 53.50 95 ALA A C 1
ATOM 721 O O . ALA A 1 95 ? 37.828 56.023 -42.228 1.00 53.50 95 ALA A O 1
ATOM 722 N N . ASP A 1 96 ? 39.400 54.932 -43.305 1.00 61.06 96 ASP A N 1
ATOM 723 C CA . ASP A 1 96 ? 39.289 54.407 -44.684 1.00 61.06 96 ASP A CA 1
ATOM 724 C C . ASP A 1 96 ? 38.131 55.009 -45.513 1.00 61.06 96 ASP A C 1
ATOM 726 O O . ASP A 1 96 ? 36.995 54.557 -45.387 1.00 61.06 96 ASP A O 1
ATOM 730 N N . ARG A 1 97 ? 38.428 55.964 -46.422 1.00 54.09 97 ARG A N 1
ATOM 731 C CA . ARG A 1 97 ? 38.156 55.849 -47.881 1.00 54.09 97 ARG A CA 1
ATOM 732 C C . ARG A 1 97 ? 38.380 57.136 -48.691 1.00 54.09 97 ARG A C 1
ATOM 734 O O . ARG A 1 97 ? 37.866 58.197 -48.374 1.00 54.09 97 ARG A O 1
ATOM 741 N N . ARG A 1 98 ? 39.104 56.942 -49.802 1.00 59.03 98 ARG A N 1
ATOM 742 C CA . ARG A 1 98 ? 39.082 57.666 -51.092 1.00 59.03 98 ARG A CA 1
ATOM 743 C C . ARG A 1 98 ? 37.837 58.533 -51.353 1.00 59.03 98 ARG A C 1
ATOM 745 O O . ARG A 1 98 ? 36.731 57.991 -51.316 1.00 59.03 98 ARG A O 1
ATOM 752 N N . HIS A 1 99 ? 38.041 59.771 -51.811 1.00 46.94 99 HIS A N 1
ATOM 753 C CA . HIS A 1 99 ? 37.900 60.220 -53.214 1.00 46.94 99 HIS A CA 1
ATOM 754 C C . HIS A 1 99 ? 38.517 61.611 -53.387 1.00 46.94 99 HIS A C 1
ATOM 756 O O . HIS A 1 99 ? 38.343 62.440 -52.469 1.00 46.94 99 HIS A O 1
#

Secondary structure (DSSP, 8-state):
---B-TTT--B--S-PEEETTEEESSHHHHTT------GGGPPPTTS-----------------PPPPP------------------------------

Mean predicted aligned error: 20.09 Å

Radius of gyration: 37.68 Å; Cα contacts (8 Å, |Δi|>4): 69; chains: 1; bounding box: 57×85×72 Å

Foldseek 3Di:
DFQAAPQPGDTAQDDFDADPNHGHQDPQSVVNDDDPDPPVDRDHNPDDPPPPP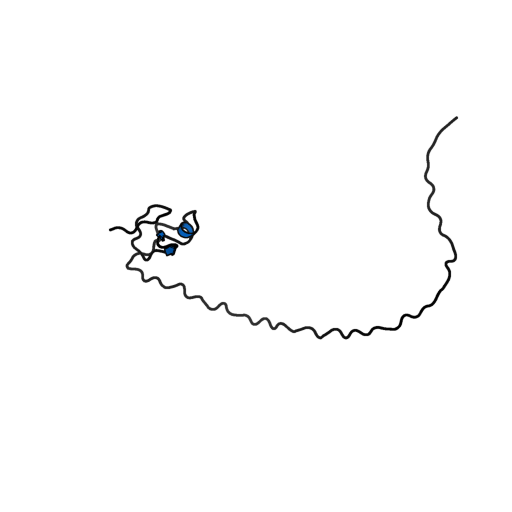PPPPPCPDDPPDDDDDDDDDDDDDDDDDDDDDDDDDDDDDDDDDDD